Protein AF-Q5VMK1-F1 (afdb_monomer_lite)

pLDDT: mean 80.82, std 13.34, range [47.16, 95.5]

Structure (mmCIF, N/CA/C/O backbone):
data_AF-Q5VMK1-F1
#
_entry.id   AF-Q5VMK1-F1
#
loop_
_atom_site.group_PDB
_atom_site.id
_atom_site.type_symbol
_atom_site.label_atom_id
_atom_site.label_alt_id
_atom_site.label_comp_id
_atom_site.label_asym_id
_atom_site.label_entity_id
_atom_site.label_seq_id
_atom_site.pdbx_PDB_ins_code
_atom_site.Cartn_x
_atom_site.Cartn_y
_atom_site.Cartn_z
_atom_site.occupancy
_atom_site.B_iso_or_equiv
_atom_site.auth_seq_id
_atom_site.auth_comp_id
_atom_site.auth_a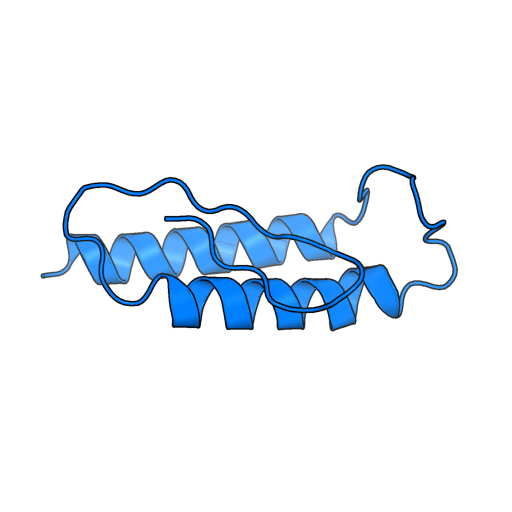sym_id
_atom_site.auth_atom_id
_atom_site.pdbx_PDB_model_num
ATOM 1 N N . MET A 1 1 ? -14.164 4.101 4.382 1.00 50.44 1 MET A N 1
ATOM 2 C CA . MET A 1 1 ? -13.844 5.545 4.470 1.00 50.44 1 MET A CA 1
ATOM 3 C C . MET A 1 1 ? -12.899 5.858 3.320 1.00 50.44 1 MET A C 1
ATOM 5 O O . MET A 1 1 ? -11.979 5.082 3.105 1.00 50.44 1 MET A O 1
ATOM 9 N N . ILE A 1 2 ? -13.141 6.901 2.523 1.00 50.91 2 ILE A N 1
ATOM 10 C CA . ILE A 1 2 ? -12.254 7.239 1.396 1.00 50.91 2 ILE A CA 1
ATOM 11 C C . ILE A 1 2 ? -11.215 8.240 1.905 1.00 50.91 2 ILE A C 1
ATOM 13 O O . ILE A 1 2 ? -11.601 9.331 2.312 1.00 50.91 2 ILE A O 1
ATOM 17 N N . ALA A 1 3 ? -9.926 7.890 1.883 1.00 54.34 3 ALA A N 1
ATOM 18 C CA . ALA A 1 3 ? -8.845 8.820 2.212 1.00 54.34 3 ALA A CA 1
ATOM 19 C C . ALA A 1 3 ? -7.867 8.908 1.032 1.00 54.34 3 ALA A C 1
ATOM 21 O O . ALA A 1 3 ? -7.251 7.922 0.642 1.00 54.34 3 ALA A O 1
ATOM 22 N N . SER A 1 4 ? -7.740 10.088 0.427 1.00 51.28 4 SER A N 1
ATOM 23 C CA . SER A 1 4 ? -6.801 10.335 -0.672 1.00 51.28 4 SER A CA 1
ATOM 24 C C . SER A 1 4 ? -5.496 10.919 -0.139 1.00 51.28 4 SER A C 1
ATOM 26 O O . SER A 1 4 ? -5.547 11.922 0.569 1.00 51.28 4 SER A O 1
ATOM 28 N N . VAL A 1 5 ? -4.347 10.339 -0.507 1.00 53.00 5 VAL A N 1
ATOM 29 C CA . VAL A 1 5 ? -3.040 10.733 0.057 1.00 53.00 5 VAL A CA 1
ATOM 30 C C . VAL A 1 5 ? -2.191 11.632 -0.869 1.00 53.00 5 VAL A C 1
ATOM 32 O O . VAL A 1 5 ? -1.333 12.338 -0.355 1.00 53.00 5 VAL A O 1
ATOM 35 N N . SER A 1 6 ? -2.440 11.747 -2.185 1.00 52.25 6 SER A N 1
ATOM 36 C CA . SER A 1 6 ? -1.730 12.729 -3.047 1.00 52.25 6 SER A CA 1
ATOM 37 C C . SER A 1 6 ? -2.389 12.917 -4.438 1.00 52.25 6 SER A C 1
ATOM 39 O O . SER A 1 6 ? -3.272 12.127 -4.803 1.00 52.25 6 SER A O 1
ATOM 41 N N . PRO A 1 7 ? -2.028 13.952 -5.237 1.00 58.81 7 PRO A N 1
ATOM 42 C CA . PRO A 1 7 ? -2.597 14.174 -6.569 1.00 58.81 7 PRO A CA 1
ATOM 43 C C . PRO A 1 7 ? -1.943 13.239 -7.600 1.00 58.81 7 PRO A C 1
ATOM 45 O O . PRO A 1 7 ? -1.060 13.635 -8.348 1.00 58.81 7 PRO A O 1
ATOM 48 N N . GLY A 1 8 ? -2.357 11.972 -7.621 1.00 69.81 8 GLY A N 1
ATOM 49 C CA . GLY A 1 8 ? -1.940 11.015 -8.657 1.00 69.81 8 GLY A CA 1
ATOM 50 C C . GLY A 1 8 ? -2.323 9.569 -8.354 1.00 69.81 8 GLY A C 1
ATOM 51 O O . GLY A 1 8 ? -2.697 8.827 -9.255 1.00 69.81 8 GLY A O 1
ATOM 52 N N . THR A 1 9 ? -2.341 9.187 -7.074 1.00 77.69 9 THR A N 1
ATOM 53 C CA . THR A 1 9 ? -2.711 7.832 -6.641 1.00 77.69 9 THR A CA 1
ATOM 54 C C . THR A 1 9 ? -3.674 7.911 -5.459 1.00 77.69 9 THR A C 1
ATOM 56 O O . THR A 1 9 ? -3.417 8.592 -4.465 1.00 77.69 9 THR A O 1
ATOM 59 N N . LYS A 1 10 ? -4.824 7.236 -5.570 1.00 84.06 10 LYS A N 1
ATOM 60 C CA . LYS A 1 10 ? -5.855 7.196 -4.523 1.00 84.06 10 LYS A CA 1
ATOM 61 C C . LYS A 1 10 ? -5.890 5.805 -3.901 1.00 84.06 10 LYS A C 1
ATOM 63 O O . LYS A 1 10 ? -6.068 4.824 -4.614 1.00 84.06 10 LYS A O 1
ATOM 68 N N . PHE A 1 11 ? -5.763 5.741 -2.580 1.00 84.94 11 PHE A N 1
ATOM 69 C CA . PHE A 1 11 ? -5.920 4.509 -1.814 1.00 84.94 11 PHE A CA 1
ATOM 70 C C . PHE A 1 11 ? -7.323 4.467 -1.212 1.00 84.94 11 PHE A C 1
ATOM 72 O O . PHE A 1 11 ? -7.836 5.473 -0.726 1.00 84.94 11 PHE A O 1
ATOM 79 N N . PHE A 1 12 ? -7.961 3.303 -1.252 1.00 86.00 12 PHE A N 1
ATOM 80 C CA . PHE A 1 12 ? -9.302 3.113 -0.712 1.00 86.00 12 PHE A CA 1
ATOM 81 C C . PHE A 1 12 ? -9.261 1.997 0.325 1.00 86.00 12 PHE A C 1
ATOM 83 O O . PHE A 1 12 ? -8.811 0.895 0.026 1.00 86.00 12 PHE A O 1
ATOM 90 N N . ALA A 1 13 ? -9.747 2.282 1.535 1.00 85.12 13 ALA A N 1
ATOM 91 C CA . ALA A 1 13 ? -9.903 1.290 2.592 1.00 85.12 13 ALA A CA 1
ATOM 92 C C . ALA A 1 13 ? -11.386 1.112 2.940 1.00 85.12 13 ALA A C 1
ATOM 94 O O . ALA A 1 13 ? -12.111 2.067 3.257 1.00 85.12 13 ALA A O 1
ATOM 95 N N . VAL A 1 14 ? -11.831 -0.141 2.893 1.00 86.75 14 VAL A N 1
ATOM 96 C CA . VAL A 1 14 ? -13.151 -0.555 3.368 1.00 86.75 14 VAL A CA 1
ATOM 97 C C . VAL A 1 14 ? -12.962 -1.203 4.732 1.00 86.75 14 VAL A C 1
ATOM 99 O O . VAL A 1 14 ? -12.168 -2.126 4.885 1.00 86.75 14 VAL A O 1
ATOM 102 N N . CYS A 1 15 ? -13.668 -0.680 5.726 1.00 83.19 15 CYS A N 1
ATOM 103 C CA . CYS A 1 15 ? -13.558 -1.078 7.121 1.00 83.19 15 CYS A CA 1
ATOM 104 C C . CYS A 1 15 ? -14.934 -0.995 7.788 1.00 83.19 15 CYS A C 1
ATOM 106 O O . CYS A 1 15 ? -15.823 -0.295 7.294 1.00 83.19 15 CYS A O 1
ATOM 108 N N . GLU A 1 16 ? -15.098 -1.688 8.912 1.00 84.44 16 GLU A N 1
ATOM 109 C CA . GLU A 1 16 ? -16.317 -1.633 9.718 1.00 84.44 16 GLU A CA 1
ATOM 110 C C . GLU A 1 16 ? -16.553 -0.234 10.308 1.00 84.44 16 GLU A C 1
ATOM 112 O O . GLU A 1 16 ? -15.633 0.576 10.480 1.00 84.44 16 GLU A O 1
ATOM 117 N N . THR A 1 17 ? -17.814 0.058 10.631 1.00 79.38 17 THR A N 1
ATOM 118 C CA . THR A 1 17 ? -18.211 1.300 11.297 1.00 79.38 17 THR A CA 1
ATOM 119 C C . THR A 1 17 ? -17.632 1.333 12.711 1.00 79.38 17 THR A C 1
ATOM 121 O O . THR A 1 17 ? -18.092 0.599 13.579 1.00 79.38 17 THR A O 1
ATOM 124 N N . GLY A 1 18 ? -16.623 2.180 12.935 1.00 80.00 18 GLY A N 1
ATOM 125 C CA . GLY A 1 18 ? -15.904 2.285 14.213 1.00 80.00 18 GLY A CA 1
ATOM 126 C C . GLY A 1 18 ? -14.424 1.901 14.144 1.00 80.00 18 GLY A C 1
ATOM 127 O O . GLY A 1 18 ? -13.719 2.060 15.139 1.00 80.00 18 GLY A O 1
ATOM 128 N N . ALA A 1 19 ? -13.931 1.450 12.984 1.00 79.25 19 ALA A N 1
ATOM 129 C CA . ALA A 1 19 ? -12.509 1.191 12.791 1.00 79.25 19 ALA A CA 1
ATOM 130 C C . ALA A 1 19 ? -11.671 2.453 13.069 1.00 79.25 19 ALA A C 1
ATOM 132 O O . ALA A 1 19 ? -11.879 3.510 12.469 1.00 79.25 19 ALA A O 1
ATOM 133 N N . GLN A 1 20 ? -10.721 2.332 13.994 1.00 82.75 20 GLN A N 1
ATOM 134 C CA . GLN A 1 20 ? -9.784 3.394 14.355 1.00 82.75 20 GLN A CA 1
ATOM 135 C C . GLN A 1 20 ? -8.495 3.258 13.535 1.00 82.75 20 GLN A C 1
ATOM 137 O O . GLN A 1 20 ? -8.212 2.202 12.982 1.00 82.75 20 GLN A O 1
ATOM 142 N N . ASN A 1 21 ? -7.691 4.321 13.470 1.00 84.06 21 ASN A N 1
ATOM 143 C CA . ASN A 1 21 ? -6.345 4.320 12.870 1.00 84.06 21 ASN A CA 1
ATOM 144 C C . ASN A 1 21 ? -6.252 4.035 11.357 1.00 84.06 21 ASN A C 1
ATOM 146 O O . ASN A 1 21 ? -5.143 3.904 10.841 1.00 84.06 21 ASN A O 1
ATOM 150 N N . ILE A 1 22 ? -7.367 4.029 10.620 1.00 86.19 22 ILE A N 1
ATOM 151 C CA . ILE A 1 22 ? -7.373 3.815 9.160 1.00 86.19 22 ILE A CA 1
ATOM 152 C C . ILE A 1 22 ? -6.504 4.841 8.419 1.00 86.19 22 ILE A C 1
ATOM 154 O O . ILE A 1 22 ? -5.806 4.490 7.472 1.00 86.19 22 ILE A O 1
ATOM 158 N N . GLU A 1 23 ? -6.490 6.100 8.859 1.00 84.31 23 GLU A N 1
ATOM 159 C CA . GLU A 1 23 ? -5.620 7.121 8.263 1.00 84.31 23 GLU A CA 1
ATOM 160 C C . GLU A 1 23 ? -4.132 6.799 8.440 1.00 84.31 23 GLU A C 1
ATOM 162 O O . GLU A 1 23 ? -3.344 6.985 7.515 1.00 84.31 23 GLU A O 1
ATOM 167 N N . THR A 1 24 ? -3.742 6.295 9.612 1.00 87.12 24 THR A N 1
ATOM 168 C CA . THR A 1 24 ? -2.361 5.882 9.888 1.00 87.12 24 THR A CA 1
ATOM 169 C C . THR A 1 24 ? -1.985 4.672 9.045 1.00 87.12 24 THR A C 1
ATOM 171 O O . THR A 1 24 ? -0.925 4.676 8.427 1.00 87.12 24 THR A O 1
ATOM 174 N N . LEU A 1 25 ? -2.874 3.678 8.944 1.00 88.50 25 LEU A N 1
ATOM 175 C CA . LEU A 1 25 ? -2.688 2.525 8.065 1.00 88.50 25 LEU A CA 1
ATOM 176 C C . LEU A 1 25 ? -2.460 2.965 6.611 1.00 88.50 25 LEU A C 1
ATOM 178 O O . LEU A 1 25 ? -1.504 2.529 5.976 1.00 88.50 25 LEU A O 1
ATOM 182 N N . LEU A 1 26 ? -3.291 3.873 6.094 1.00 90.00 26 LEU A N 1
ATOM 183 C CA . LEU A 1 26 ? -3.163 4.385 4.728 1.00 90.00 26 LEU A CA 1
ATOM 184 C C . LEU A 1 26 ? -1.856 5.157 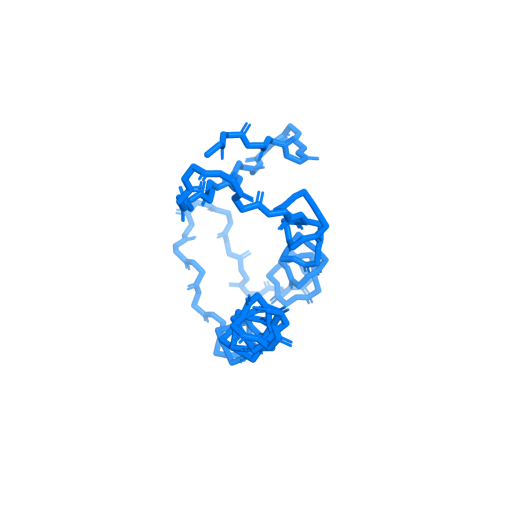4.500 1.00 90.00 26 LEU A C 1
ATOM 186 O O . LEU A 1 26 ? -1.291 5.061 3.412 1.00 90.00 26 LEU A O 1
ATOM 190 N N . LYS A 1 27 ? -1.342 5.872 5.509 1.00 88.50 27 LYS A N 1
ATOM 191 C CA . LYS A 1 27 ? -0.013 6.506 5.439 1.00 88.50 27 LYS A CA 1
ATOM 192 C C . LYS A 1 27 ? 1.104 5.469 5.323 1.00 88.50 27 LYS A C 1
ATOM 194 O O . LYS A 1 27 ? 1.949 5.612 4.449 1.00 88.50 27 LYS A O 1
ATOM 199 N N . VAL A 1 28 ? 1.071 4.401 6.123 1.00 91.25 28 VAL A N 1
ATOM 200 C CA . VAL A 1 28 ? 2.072 3.318 6.033 1.00 91.25 28 VAL A CA 1
ATOM 201 C C . VAL A 1 28 ? 2.013 2.623 4.670 1.00 91.25 28 VAL A C 1
ATOM 203 O O . VAL A 1 28 ? 3.043 2.353 4.061 1.00 91.25 28 VAL A O 1
ATOM 206 N N . ILE A 1 29 ? 0.811 2.370 4.143 1.00 91.62 29 ILE A N 1
ATOM 207 C CA . ILE A 1 29 ? 0.643 1.784 2.804 1.00 91.62 29 ILE A CA 1
ATOM 208 C C . ILE A 1 29 ? 1.202 2.718 1.723 1.00 91.62 29 ILE A C 1
ATOM 210 O O . ILE A 1 29 ? 1.828 2.251 0.772 1.00 91.62 29 ILE A O 1
ATOM 214 N N . TYR A 1 30 ? 1.011 4.031 1.871 1.00 90.31 30 TYR A N 1
ATOM 215 C CA . TYR A 1 30 ? 1.590 5.013 0.959 1.00 90.31 30 TYR A CA 1
ATOM 216 C C . TYR A 1 30 ? 3.123 4.994 0.994 1.00 90.31 30 TYR A C 1
ATOM 218 O O . TYR A 1 30 ? 3.741 5.005 -0.067 1.00 90.31 30 TYR A O 1
ATOM 226 N N . GLU A 1 31 ? 3.731 4.897 2.180 1.00 91.50 31 GLU A N 1
ATOM 227 C CA . GLU A 1 31 ? 5.187 4.767 2.333 1.00 91.50 31 GLU A CA 1
ATOM 228 C C . GLU A 1 31 ? 5.718 3.509 1.625 1.00 91.50 31 GLU A C 1
ATOM 230 O O . GLU A 1 31 ? 6.643 3.595 0.811 1.00 91.50 31 GLU A O 1
ATOM 235 N N . LEU A 1 32 ? 5.058 2.360 1.822 1.00 92.75 32 LEU A N 1
ATOM 236 C CA . LEU A 1 32 ? 5.382 1.118 1.110 1.00 92.75 32 LEU A CA 1
ATOM 237 C C . LEU A 1 32 ? 5.271 1.279 -0.411 1.00 92.75 32 LEU A C 1
ATOM 239 O O . LEU A 1 32 ? 6.130 0.800 -1.152 1.00 92.75 32 LEU A O 1
ATOM 243 N N . TYR A 1 33 ? 4.231 1.965 -0.890 1.00 90.56 33 TYR A N 1
ATOM 244 C CA . TYR A 1 33 ? 4.050 2.234 -2.314 1.00 90.56 33 TYR A CA 1
ATOM 245 C C . TYR A 1 33 ? 5.184 3.106 -2.871 1.00 90.56 33 TYR A C 1
ATOM 247 O O . TYR A 1 33 ? 5.753 2.786 -3.916 1.00 90.56 33 TYR A O 1
ATOM 255 N N . THR A 1 34 ? 5.580 4.170 -2.166 1.00 90.19 34 THR A N 1
ATOM 256 C CA . THR A 1 34 ? 6.742 4.979 -2.563 1.00 90.19 34 THR A CA 1
ATOM 257 C C . THR A 1 34 ? 8.032 4.160 -2.610 1.00 90.19 34 THR A C 1
ATOM 259 O O . THR A 1 34 ? 8.817 4.335 -3.539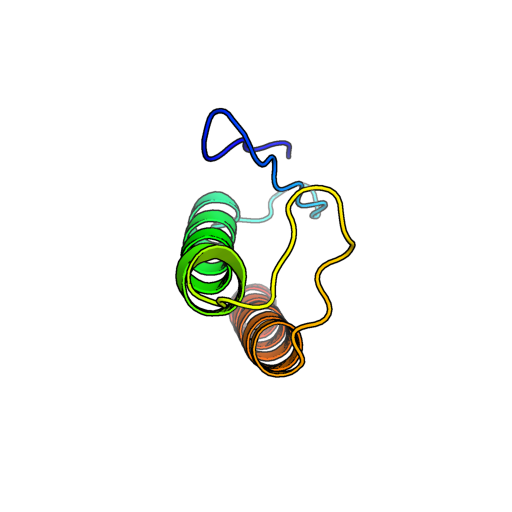 1.00 90.19 34 THR A O 1
ATOM 262 N N . ASP A 1 35 ? 8.253 3.258 -1.653 1.00 91.00 35 ASP A N 1
ATOM 263 C CA . ASP A 1 35 ? 9.513 2.522 -1.530 1.00 91.00 35 ASP A CA 1
ATOM 264 C C . ASP A 1 35 ? 9.659 1.370 -2.521 1.00 91.00 35 ASP A C 1
ATOM 266 O O . ASP A 1 35 ? 10.728 1.196 -3.104 1.00 91.00 35 ASP A O 1
ATOM 270 N N . PHE A 1 36 ? 8.597 0.595 -2.726 1.00 90.88 36 PHE A N 1
ATOM 271 C CA . PHE A 1 36 ? 8.651 -0.612 -3.549 1.00 90.88 36 PHE A CA 1
ATOM 272 C C . PHE A 1 36 ? 8.153 -0.405 -4.980 1.00 90.88 36 PHE A C 1
ATOM 274 O O . PHE A 1 36 ? 8.543 -1.165 -5.866 1.00 90.88 36 PHE A O 1
ATOM 281 N N . VAL A 1 37 ? 7.304 0.600 -5.221 1.00 89.38 37 VAL A N 1
ATOM 282 C CA . VAL A 1 37 ? 6.687 0.830 -6.536 1.00 89.38 37 VAL A CA 1
ATOM 283 C C . VAL A 1 37 ? 7.300 2.038 -7.228 1.00 89.38 37 VAL A C 1
ATOM 285 O O . VAL A 1 37 ? 7.891 1.883 -8.291 1.00 89.38 37 VAL A O 1
ATOM 288 N N . LEU A 1 38 ? 7.239 3.231 -6.626 1.00 87.50 38 LEU A N 1
ATOM 289 C CA . LEU A 1 38 ? 7.717 4.453 -7.296 1.00 87.50 38 LEU A CA 1
ATOM 290 C C . LEU A 1 38 ? 9.236 4.488 -7.499 1.00 87.50 38 LEU A C 1
ATOM 292 O O . LEU A 1 38 ? 9.714 5.123 -8.435 1.00 87.50 38 LEU A O 1
ATOM 296 N N . LYS A 1 39 ? 9.998 3.817 -6.630 1.00 88.69 39 LYS A N 1
ATOM 297 C CA . LYS A 1 39 ? 11.455 3.678 -6.782 1.00 88.69 39 LYS A CA 1
ATOM 298 C C . LYS A 1 39 ? 11.862 2.532 -7.710 1.00 88.69 39 LYS A C 1
ATOM 300 O O . LYS A 1 39 ? 13.046 2.410 -8.012 1.00 88.69 39 LYS A O 1
ATOM 305 N N . ASN A 1 40 ? 10.931 1.679 -8.142 1.00 86.81 40 ASN A N 1
ATOM 306 C CA . ASN A 1 40 ? 11.256 0.550 -9.004 1.00 86.81 40 ASN A CA 1
ATOM 307 C C . ASN A 1 40 ? 11.456 1.037 -10.452 1.00 86.81 40 ASN A C 1
ATOM 309 O O . ASN A 1 40 ? 10.492 1.484 -11.072 1.00 86.81 40 ASN A O 1
ATOM 313 N N . PRO A 1 41 ? 12.670 0.924 -11.026 1.00 87.06 41 PRO A N 1
ATOM 314 C CA . PRO A 1 41 ? 12.957 1.429 -12.370 1.00 87.06 41 PRO A CA 1
ATOM 315 C C . PRO A 1 41 ? 12.215 0.673 -13.482 1.00 87.06 41 PRO A C 1
ATOM 317 O O . PRO A 1 41 ? 12.174 1.150 -14.611 1.00 87.06 41 PRO A O 1
ATOM 320 N N . PHE A 1 42 ? 11.641 -0.495 -13.180 1.00 84.81 42 PHE A N 1
ATOM 321 C CA . PHE A 1 42 ? 10.863 -1.306 -14.119 1.00 84.81 42 PHE A CA 1
ATOM 322 C C . PHE A 1 42 ? 9.350 -1.098 -13.984 1.00 84.81 42 PHE A C 1
ATOM 324 O O . PHE A 1 42 ? 8.577 -1.783 -14.653 1.00 84.81 42 PHE A O 1
ATOM 331 N N . TYR A 1 43 ? 8.907 -0.208 -13.092 1.00 82.38 43 TYR A N 1
ATOM 332 C CA . TYR A 1 43 ? 7.492 0.093 -12.942 1.00 82.38 43 TYR A CA 1
ATOM 333 C C . TYR A 1 43 ? 7.064 1.164 -13.945 1.00 82.38 43 TYR A C 1
ATOM 335 O O . TYR A 1 43 ? 7.521 2.306 -13.899 1.00 82.38 43 TYR A O 1
ATOM 343 N N . GLU A 1 44 ? 6.147 0.794 -14.833 1.00 79.75 44 GLU A N 1
ATOM 344 C CA . GLU A 1 44 ? 5.463 1.731 -15.717 1.00 79.75 44 GLU A CA 1
ATOM 345 C C . GLU A 1 44 ? 4.173 2.216 -15.050 1.00 79.75 44 GLU A C 1
ATOM 347 O O . GLU A 1 44 ? 3.383 1.431 -14.518 1.00 79.75 44 GLU A O 1
ATOM 352 N N . MET A 1 45 ? 3.953 3.531 -15.076 1.00 73.94 45 MET A N 1
ATOM 353 C CA . MET A 1 45 ? 2.690 4.122 -14.631 1.00 73.94 45 MET A CA 1
ATOM 354 C C . MET A 1 45 ? 1.538 3.551 -15.475 1.00 73.94 45 MET A C 1
ATOM 356 O O . MET A 1 45 ? 1.725 3.258 -16.648 1.00 73.94 45 MET A O 1
ATOM 360 N N . GLU A 1 46 ? 0.354 3.390 -14.875 1.00 75.69 46 GLU A N 1
ATOM 361 C CA . GLU A 1 46 ? -0.844 2.765 -15.484 1.00 75.69 46 GLU A CA 1
ATOM 362 C C . GLU A 1 46 ? -0.822 1.228 -15.606 1.00 75.69 46 GLU A C 1
ATOM 364 O O . GLU A 1 46 ? -1.853 0.628 -15.917 1.00 75.69 46 GLU A O 1
ATOM 369 N N . MET A 1 47 ? 0.288 0.564 -15.270 1.00 82.06 47 MET A N 1
ATOM 370 C CA . MET A 1 47 ? 0.337 -0.896 -15.152 1.00 82.06 47 MET A CA 1
ATOM 371 C C . MET A 1 47 ? -0.067 -1.362 -13.744 1.00 82.06 47 MET A C 1
ATOM 373 O O . MET A 1 47 ? 0.143 -0.649 -12.761 1.00 82.06 47 MET A O 1
ATOM 377 N N . PRO A 1 48 ? -0.640 -2.572 -13.597 1.00 85.69 48 PRO A N 1
ATOM 378 C CA . PRO A 1 48 ? -0.892 -3.131 -12.275 1.00 85.69 48 PRO A CA 1
ATOM 379 C C . PRO A 1 48 ? 0.424 -3.296 -11.507 1.00 85.69 48 PRO A C 1
ATOM 381 O O . PRO A 1 48 ? 1.438 -3.714 -12.070 1.00 85.69 48 PRO A O 1
ATOM 384 N N . ILE A 1 49 ? 0.389 -3.022 -10.203 1.00 86.62 49 ILE A N 1
ATOM 385 C CA . ILE A 1 49 ? 1.531 -3.238 -9.312 1.00 86.62 49 ILE A CA 1
ATOM 386 C C . ILE A 1 49 ? 1.819 -4.743 -9.263 1.00 86.62 49 ILE A C 1
ATOM 388 O O . ILE A 1 49 ? 0.994 -5.524 -8.801 1.00 86.62 49 ILE A O 1
ATOM 392 N N . ARG A 1 50 ? 2.988 -5.148 -9.770 1.00 86.25 50 ARG A N 1
ATOM 393 C CA . ARG A 1 50 ? 3.491 -6.533 -9.759 1.00 86.25 50 ARG A CA 1
ATOM 394 C C . ARG A 1 50 ? 4.816 -6.596 -9.008 1.00 86.25 50 ARG A C 1
ATOM 396 O O . ARG A 1 50 ? 5.848 -6.958 -9.565 1.00 86.25 50 ARG A O 1
ATOM 403 N N . CYS A 1 51 ? 4.799 -6.142 -7.760 1.00 89.56 51 CYS A N 1
ATOM 404 C CA . CYS A 1 51 ? 5.975 -6.130 -6.903 1.00 89.56 51 CYS A CA 1
ATOM 405 C C . CYS A 1 51 ? 5.735 -7.064 -5.717 1.00 89.56 51 CYS A C 1
ATOM 407 O O . CYS A 1 51 ? 5.044 -6.701 -4.772 1.00 89.56 51 CYS A O 1
ATOM 409 N N . GLU A 1 52 ? 6.336 -8.254 -5.747 1.00 91.50 52 GLU A N 1
ATOM 410 C CA . GLU A 1 52 ? 6.154 -9.258 -4.687 1.00 91.50 52 GLU A CA 1
ATOM 411 C C . GLU A 1 52 ? 6.574 -8.732 -3.309 1.00 91.50 52 GLU A C 1
ATOM 413 O O . GLU A 1 52 ? 5.919 -9.006 -2.307 1.00 91.50 52 GLU A O 1
ATOM 418 N N . LEU A 1 53 ? 7.637 -7.922 -3.247 1.00 92.00 53 LEU A N 1
ATOM 419 C CA . LEU A 1 53 ? 8.067 -7.292 -1.998 1.00 92.00 53 LEU A CA 1
ATOM 420 C C . LEU A 1 53 ? 7.012 -6.323 -1.458 1.00 92.00 53 LEU A C 1
ATOM 422 O O . LEU A 1 53 ? 6.784 -6.301 -0.248 1.00 92.00 53 LEU A O 1
ATOM 426 N N . PHE A 1 54 ? 6.345 -5.558 -2.327 1.00 93.31 54 PHE A N 1
ATOM 427 C CA . PHE A 1 54 ? 5.232 -4.706 -1.916 1.00 93.31 54 PHE A CA 1
ATOM 428 C C . PHE A 1 54 ? 4.084 -5.547 -1.346 1.00 93.31 54 PHE A C 1
ATOM 430 O O . PHE A 1 54 ? 3.628 -5.266 -0.240 1.00 93.31 54 PHE A O 1
ATOM 437 N N . ASP A 1 55 ? 3.681 -6.615 -2.041 1.00 92.88 55 ASP A N 1
ATOM 438 C CA . ASP A 1 55 ? 2.577 -7.487 -1.618 1.00 92.88 55 ASP A CA 1
ATOM 439 C C . ASP A 1 55 ? 2.856 -8.167 -0.269 1.00 92.88 55 ASP A C 1
ATOM 441 O O . ASP A 1 55 ? 1.995 -8.188 0.616 1.00 92.88 55 ASP A O 1
ATOM 445 N N . LEU A 1 56 ? 4.080 -8.670 -0.070 1.00 95.50 56 LEU A N 1
ATOM 446 C CA . LEU A 1 56 ? 4.506 -9.295 1.185 1.00 95.50 56 LEU A CA 1
ATOM 447 C C . LEU A 1 56 ? 4.466 -8.309 2.360 1.00 95.50 56 LEU A C 1
ATOM 449 O O . LEU A 1 56 ? 3.913 -8.627 3.415 1.00 95.50 56 LEU A O 1
ATOM 453 N N . ASN A 1 57 ? 5.019 -7.105 2.187 1.00 94.75 57 ASN A 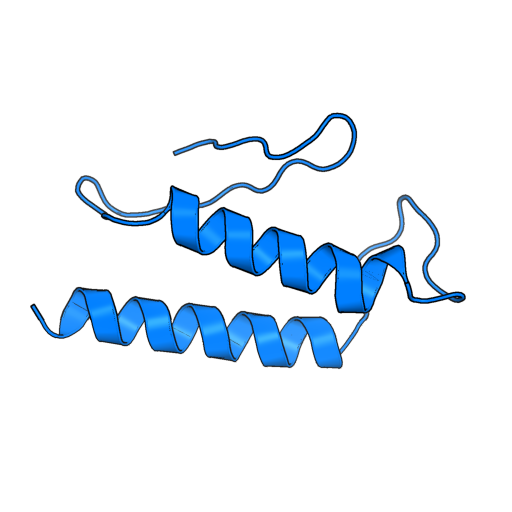N 1
ATOM 454 C CA . ASN A 1 57 ? 5.034 -6.092 3.246 1.00 94.75 57 ASN A CA 1
ATOM 455 C C . ASN A 1 57 ? 3.625 -5.551 3.532 1.00 94.75 57 ASN A C 1
ATOM 457 O O . ASN A 1 57 ? 3.261 -5.352 4.693 1.00 94.75 57 ASN A O 1
ATOM 461 N N . LEU A 1 58 ? 2.801 -5.372 2.496 1.00 93.44 58 LEU A N 1
ATOM 462 C CA . LEU A 1 58 ? 1.409 -4.957 2.642 1.00 93.44 58 LEU A CA 1
ATOM 463 C C . LEU A 1 58 ? 0.601 -5.984 3.448 1.00 93.44 58 LEU A C 1
ATOM 465 O O . LEU A 1 58 ? -0.110 -5.611 4.383 1.00 93.44 58 LEU A O 1
ATOM 469 N N . ALA A 1 59 ? 0.745 -7.278 3.142 1.00 93.12 59 ALA A N 1
ATOM 470 C CA . ALA A 1 59 ? 0.083 -8.351 3.881 1.00 93.12 59 ALA A CA 1
ATOM 471 C C . ALA A 1 59 ? 0.485 -8.363 5.366 1.00 93.12 59 ALA A C 1
ATOM 473 O O . ALA A 1 59 ? -0.379 -8.485 6.238 1.00 93.12 59 ALA A O 1
ATOM 474 N N . GLN A 1 60 ? 1.774 -8.171 5.666 1.00 93.44 60 GLN A N 1
ATOM 475 C CA . GLN A 1 60 ? 2.271 -8.087 7.043 1.00 93.44 60 GLN A CA 1
ATOM 476 C C . GLN A 1 60 ? 1.695 -6.887 7.802 1.00 93.44 60 GLN A C 1
ATOM 478 O O . GLN A 1 60 ? 1.262 -7.032 8.948 1.00 93.44 60 GLN A O 1
ATOM 483 N N . VAL A 1 61 ? 1.648 -5.709 7.169 1.00 91.75 61 VAL A N 1
ATOM 484 C CA . VAL A 1 61 ? 1.068 -4.499 7.770 1.00 91.75 61 VAL A CA 1
ATOM 485 C C . VAL A 1 61 ? -0.415 -4.702 8.077 1.00 91.75 61 VAL A C 1
ATOM 487 O O . VAL A 1 61 ? -0.844 -4.427 9.197 1.00 91.75 61 VAL A O 1
ATOM 490 N N . ILE A 1 62 ? -1.187 -5.255 7.137 1.00 89.31 62 ILE A N 1
ATOM 491 C CA . ILE A 1 62 ? -2.619 -5.527 7.334 1.00 89.31 62 ILE A CA 1
ATOM 492 C C . ILE A 1 62 ? -2.836 -6.559 8.448 1.00 89.31 62 ILE A C 1
ATOM 494 O O . ILE A 1 62 ? -3.739 -6.406 9.271 1.00 89.31 62 ILE A O 1
ATOM 498 N N . GLN A 1 63 ? -2.017 -7.611 8.506 1.00 88.50 63 GLN A N 1
ATOM 499 C CA . GLN A 1 63 ? -2.118 -8.622 9.557 1.00 88.50 63 GLN A CA 1
ATOM 500 C C . GLN A 1 63 ? -1.831 -8.027 10.941 1.00 88.50 63 GLN A C 1
ATOM 502 O O . GLN A 1 63 ? -2.565 -8.297 11.891 1.00 88.50 63 GLN A O 1
ATOM 507 N N . LYS A 1 64 ? -0.801 -7.184 11.057 1.00 85.31 64 LYS A N 1
ATOM 508 C CA . LYS A 1 64 ? -0.462 -6.484 12.301 1.00 85.31 64 LYS A CA 1
ATOM 509 C C . LYS A 1 64 ? -1.572 -5.525 12.742 1.00 85.31 64 LYS A C 1
ATOM 511 O O . LYS A 1 64 ? -1.898 -5.469 13.930 1.00 85.31 64 LYS A O 1
ATOM 516 N N . ASP A 1 65 ? -2.171 -4.802 11.800 1.00 81.12 65 ASP A N 1
ATOM 517 C CA . ASP A 1 65 ? -3.294 -3.905 12.076 1.00 81.12 65 ASP A CA 1
ATOM 518 C C . ASP A 1 65 ? -4.524 -4.682 12.579 1.00 81.12 65 ASP A C 1
ATOM 520 O O . ASP A 1 65 ? -5.083 -4.345 13.621 1.00 81.12 65 ASP A O 1
ATOM 524 N N . ARG A 1 66 ? -4.856 -5.824 11.954 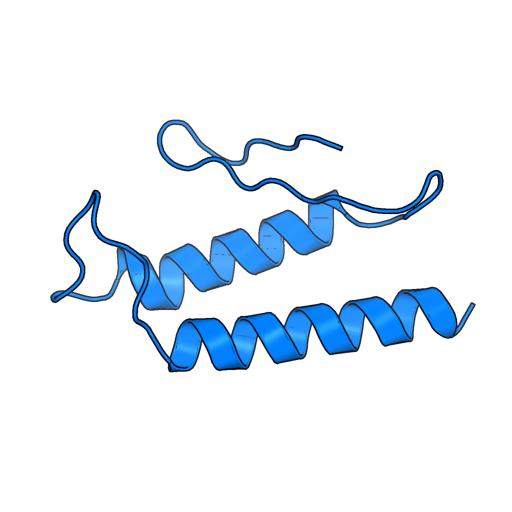1.00 69.88 66 ARG A N 1
ATOM 525 C CA . ARG A 1 66 ? -5.921 -6.728 12.436 1.00 69.88 66 ARG A CA 1
ATOM 526 C C . ARG A 1 66 ? -5.698 -7.199 13.869 1.00 69.88 66 ARG A C 1
ATOM 528 O O . ARG A 1 66 ? -6.642 -7.209 14.651 1.00 69.88 66 ARG A O 1
ATOM 535 N N . VAL A 1 67 ? -4.470 -7.576 14.227 1.00 62.19 67 VAL A N 1
ATOM 536 C CA . VAL A 1 67 ? -4.142 -7.985 15.605 1.00 62.19 67 VAL A CA 1
ATOM 537 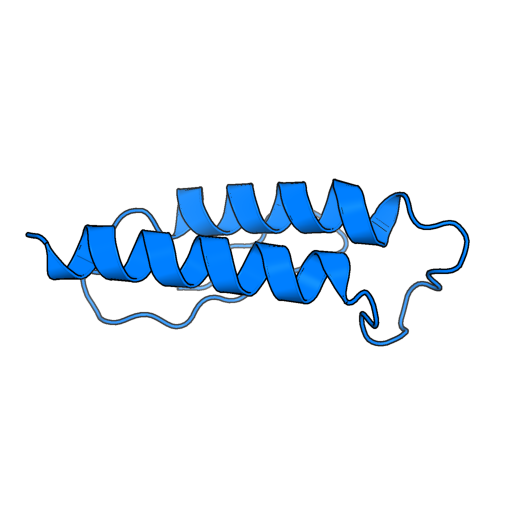C C . VAL A 1 67 ? -4.322 -6.817 16.580 1.00 62.19 67 VAL A C 1
ATOM 539 O O . VAL A 1 67 ? -4.823 -7.010 17.682 1.00 62.19 67 VAL A O 1
ATOM 542 N N . THR A 1 68 ? -3.980 -5.597 16.164 1.00 63.72 68 THR A N 1
ATOM 543 C CA . THR A 1 68 ? -4.151 -4.385 16.981 1.00 63.72 68 THR A CA 1
ATOM 544 C C . THR A 1 68 ? -5.630 -4.040 17.204 1.00 63.72 68 THR A C 1
ATOM 546 O O . THR A 1 68 ? -5.983 -3.513 18.258 1.00 63.72 68 THR A O 1
ATOM 549 N N . LEU A 1 69 ? -6.496 -4.357 16.236 1.00 58.59 69 LEU A N 1
ATOM 550 C CA . LEU A 1 69 ? -7.944 -4.144 16.320 1.00 58.59 69 LEU A CA 1
ATOM 551 C C . LEU A 1 69 ? -8.679 -5.252 17.093 1.00 58.59 69 LEU A C 1
ATOM 553 O O . LEU A 1 69 ? -9.619 -4.944 17.813 1.00 58.59 69 LEU A O 1
ATOM 557 N N . LEU A 1 70 ? -8.256 -6.517 16.969 1.00 58.62 70 LEU A N 1
ATOM 558 C CA . LEU A 1 70 ? -8.874 -7.667 17.655 1.00 58.62 70 LEU A CA 1
ATOM 559 C C . LEU A 1 70 ? -8.376 -7.869 19.095 1.00 58.62 70 LEU A C 1
ATOM 561 O O . LEU A 1 70 ? -9.000 -8.591 19.864 1.00 58.62 70 LEU A O 1
ATOM 565 N N . GLY A 1 71 ? -7.233 -7.278 19.451 1.00 53.47 71 GLY A N 1
ATOM 566 C CA . GLY A 1 71 ? -6.648 -7.343 20.793 1.00 53.47 71 GLY A CA 1
ATOM 567 C C . GLY A 1 71 ? -7.180 -6.296 21.778 1.00 53.47 71 GLY A C 1
ATOM 568 O O . GLY A 1 71 ? -6.543 -6.083 22.810 1.00 53.47 71 GLY A O 1
ATOM 569 N N . ARG A 1 72 ? -8.285 -5.613 21.452 1.00 47.16 72 ARG A N 1
ATOM 570 C CA . ARG A 1 72 ? -8.981 -4.656 22.321 1.00 47.16 72 ARG A CA 1
ATOM 571 C C . ARG A 1 72 ? -10.369 -5.155 22.685 1.00 47.16 72 ARG A C 1
ATOM 573 O O . ARG A 1 72 ? -11.053 -5.669 21.777 1.00 47.16 72 ARG A O 1
#

Sequence (72 aa):
MIASVSPGTKFFAVCETGAQNIETLLKVIYELYTDFVLKNPFYEMEMPIRCELFDLNLAQVIQKDRVTLLGR

Radius of gyration: 13.25 Å; chains: 1; bounding box: 31×24×38 Å

InterPro domains:
  IPR007233 Trafficking protein particle complex subunit [PF04099] (6-64)
  IPR007233 Trafficking protein particle complex subunit [PTHR23249] (6-65)
  IPR007233 Trafficking protein particle complex subunit [SM01399] (1-65)
  IPR011012 Longin-like domain superfamily [SSF64356] (8-64)

Organism: Oryza sativa subsp. japonica (NCBI:txid39947)

Secondary structure (DSSP, 8-state):
-EE--SSS--EE----TT---HHHHHHHHHHHHIIIIIT-TTPPTTS----HHHHHHHHHHHHHHHHHHHT-

Foldseek 3Di:
DWDQDDVPDTDDDDDDDPDPCVVVLVVVLVVLCCPQAVPDPPHDPPDPDPGVSSVVVNVVSVVVSVCVVVVD